Protein AF-A0A958WAG2-F1 (afdb_monomer)

Mean predicted aligned error: 10.76 Å

Secondary structure (DSSP, 8-state):
--SHHHHHHHHHHHHT------HHHHHHHHHHHHHHH--S-HHHHHHHHB----TTS-HHHHHHHHHHHHHHHHHHHHHHHHT-S-EEEEE--TTSHHHHHTT----GGG-EEEEEEETTTEEEEEEEETTEEEEE-EEEEETTEEEEE---

Solvent-accessible surface area (backbone atoms only — not comparable to full-atom values): 8954 Å² total; per-residue (Å²): 139,75,67,65,64,57,56,55,52,52,55,53,54,66,70,61,62,67,71,82,67,54,62,52,60,50,43,51,53,49,50,54,49,49,49,68,69,60,80,59,53,62,69,54,48,43,67,73,40,36,72,89,77,53,99,83,56,53,71,66,59,51,52,49,52,51,53,56,51,37,55,52,49,51,54,50,32,52,41,60,70,74,72,43,86,47,80,45,80,44,71,68,50,84,84,40,67,69,34,59,77,66,69,61,82,81,65,70,92,71,43,51,50,32,33,44,34,24,69,86,46,34,44,27,48,34,36,29,40,95,68,23,43,77,41,58,34,48,32,38,54,50,101,89,45,78,49,78,50,81,60,134

Foldseek 3Di:
DPVVVVVVVVVVVVVPPPPPPPLLLVLVVVLLVCLQVVPDQLVRSCVVAADPDDPPDDPVVSVVVSVLSNVVSVVSSCCCHPPADDWDKAWDDCPDPVCVVVVDDDDVVQATWIWTDGDQAKTKIFHDHPRHTHAIWIWGQDPVGIDTSDDD

pLDDT: mean 76.02, std 15.27, range [38.12, 93.25]

Sequence (152 aa):
MKYILIFFLNIYLVASTFTQTNPEKTTITSFVSDLKVQVLSNEELIKKYFLINDKSTSDEKRNSAVSLLSAQFELLRQKLNNDCHQLEIISYDASLGIVKTYNLTYDADKGSAFFILCDDVIMTPVLIDNNKIVSITTYAKTGEGLKKFVIF

Structure (mmCIF, N/CA/C/O backbone):
data_AF-A0A958WAG2-F1
#
_entry.id   AF-A0A958WAG2-F1
#
loop_
_atom_site.group_PDB
_atom_site.id
_atom_site.type_symbol
_atom_site.label_atom_id
_atom_site.label_alt_id
_atom_site.label_comp_id
_atom_site.label_asym_id
_atom_site.label_entity_id
_atom_site.label_seq_id
_atom_site.pdbx_PDB_ins_code
_atom_site.Cartn_x
_atom_site.Cartn_y
_atom_site.Cartn_z
_atom_site.occupancy
_atom_site.B_iso_or_equiv
_atom_site.auth_seq_id
_atom_site.auth_comp_id
_atom_site.auth_asym_id
_atom_site.auth_atom_id
_atom_site.pdbx_PDB_model_num
ATOM 1 N N . MET A 1 1 ? -41.604 -10.795 -34.821 1.00 50.78 1 MET A N 1
ATOM 2 C CA . MET A 1 1 ? -41.066 -10.223 -33.562 1.00 50.78 1 MET A CA 1
ATOM 3 C C . MET A 1 1 ? -40.550 -11.306 -32.595 1.00 50.78 1 MET A C 1
ATOM 5 O O . MET A 1 1 ? -40.920 -11.303 -31.433 1.00 50.78 1 MET A O 1
ATOM 9 N N . LYS A 1 2 ? -39.694 -12.247 -33.033 1.00 48.66 2 LYS A N 1
ATOM 10 C CA . LYS A 1 2 ? -39.091 -13.265 -32.135 1.00 48.66 2 LYS A CA 1
ATOM 11 C C . LYS A 1 2 ? -37.572 -13.113 -31.949 1.00 48.66 2 LYS A C 1
ATOM 13 O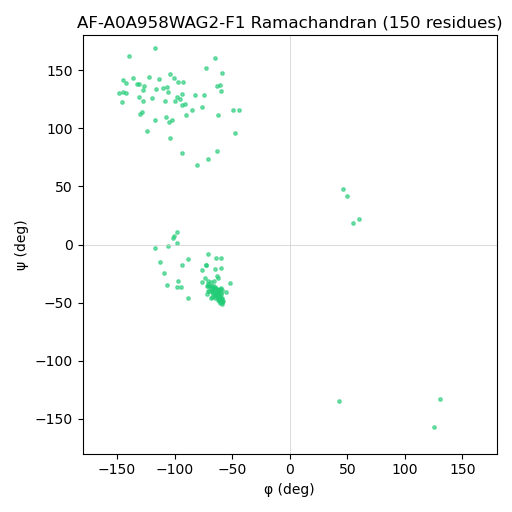 O . LYS A 1 2 ? -37.029 -13.631 -30.986 1.00 48.66 2 LYS A O 1
ATOM 18 N N . TYR A 1 3 ? -36.908 -12.338 -32.808 1.00 54.97 3 TYR A N 1
ATOM 19 C CA . TYR A 1 3 ? -35.448 -12.169 -32.789 1.00 54.97 3 TYR A CA 1
ATOM 20 C C . TYR A 1 3 ? -34.961 -10.963 -31.971 1.00 54.97 3 TYR A C 1
ATOM 22 O O . TYR A 1 3 ? -33.808 -10.928 -31.564 1.00 54.97 3 TYR A O 1
ATOM 30 N N . ILE A 1 4 ? -35.844 -10.004 -31.670 1.00 56.56 4 ILE A N 1
ATOM 31 C CA . ILE A 1 4 ? -35.500 -8.824 -30.858 1.00 56.56 4 ILE A CA 1
ATOM 32 C C . ILE A 1 4 ? -35.282 -9.217 -29.388 1.00 56.56 4 ILE A C 1
ATOM 34 O O . ILE A 1 4 ? -34.377 -8.705 -28.741 1.00 56.56 4 ILE A O 1
ATOM 38 N N . LEU A 1 5 ? -36.043 -10.189 -28.876 1.00 51.72 5 LEU A N 1
ATOM 39 C CA . LEU A 1 5 ? -35.962 -10.617 -27.475 1.00 51.72 5 LEU A CA 1
ATOM 40 C C . LEU A 1 5 ? -34.629 -11.318 -27.148 1.00 51.72 5 LEU A C 1
ATOM 42 O O . LEU A 1 5 ? -34.095 -11.162 -26.055 1.00 51.72 5 LEU A O 1
ATOM 46 N N . ILE A 1 6 ? -34.055 -12.024 -28.128 1.00 55.72 6 ILE A N 1
ATOM 47 C CA . ILE A 1 6 ? -32.757 -12.707 -28.003 1.00 55.72 6 ILE A CA 1
ATOM 48 C C . ILE A 1 6 ? -31.606 -11.689 -27.951 1.00 55.72 6 ILE A C 1
ATOM 50 O O . ILE A 1 6 ? -30.611 -11.918 -27.263 1.00 55.72 6 ILE A O 1
ATOM 54 N N . PHE A 1 7 ? -31.751 -10.540 -28.617 1.00 54.34 7 PHE A N 1
ATOM 55 C CA . PHE A 1 7 ? -30.733 -9.488 -28.618 1.00 54.34 7 PHE A CA 1
ATOM 56 C C . PHE A 1 7 ? -30.624 -8.795 -27.247 1.00 54.34 7 PHE A C 1
ATOM 58 O O . PHE A 1 7 ? -29.521 -8.574 -26.754 1.00 54.34 7 PHE A O 1
ATOM 65 N N . PHE A 1 8 ? -31.754 -8.549 -26.572 1.00 54.25 8 PHE A N 1
ATOM 66 C CA . PHE A 1 8 ? -31.761 -7.989 -25.212 1.00 54.25 8 PHE A CA 1
ATOM 67 C C . PHE A 1 8 ? -31.262 -8.979 -24.150 1.00 54.25 8 PHE A C 1
ATOM 69 O O . PHE A 1 8 ? -30.582 -8.571 -23.210 1.00 54.25 8 PHE A O 1
ATOM 76 N N . LEU A 1 9 ? -31.531 -10.279 -24.321 1.00 51.91 9 LEU A N 1
ATOM 77 C CA . LEU A 1 9 ? -31.062 -11.314 -23.394 1.00 51.91 9 LEU A CA 1
ATOM 78 C C . LEU A 1 9 ? -29.527 -11.442 -23.394 1.00 51.91 9 LEU A C 1
ATOM 80 O O . LEU A 1 9 ? -28.922 -11.647 -22.345 1.00 51.91 9 LEU A O 1
ATOM 84 N N . ASN A 1 10 ? -28.890 -11.263 -24.557 1.00 49.97 10 ASN A N 1
ATOM 85 C CA . ASN A 1 10 ? -27.431 -11.301 -24.675 1.00 49.97 10 ASN A CA 1
ATOM 86 C C . ASN A 1 10 ? -26.758 -10.061 -24.065 1.00 49.97 10 ASN A C 1
ATOM 88 O O . ASN A 1 10 ? -25.718 -10.192 -23.430 1.00 49.97 10 ASN A O 1
ATOM 92 N N . ILE A 1 11 ? -27.368 -8.874 -24.169 1.00 56.53 11 ILE A N 1
ATOM 93 C CA . ILE A 1 11 ? -26.837 -7.654 -23.533 1.00 56.53 11 ILE A CA 1
ATOM 94 C C . ILE A 1 11 ? -26.925 -7.750 -21.999 1.00 56.53 11 ILE A C 1
ATOM 96 O O . ILE A 1 11 ? -26.004 -7.325 -21.304 1.00 56.53 11 ILE A O 1
ATOM 100 N N . TYR A 1 12 ? -27.981 -8.374 -21.461 1.00 51.91 12 TYR A N 1
ATOM 101 C CA . TYR A 1 12 ? -28.118 -8.593 -20.016 1.00 51.91 12 TYR A CA 1
ATOM 102 C C . TYR A 1 12 ? -27.112 -9.622 -19.476 1.00 51.91 12 TYR A C 1
ATOM 104 O O . TYR A 1 12 ? -26.587 -9.440 -18.379 1.00 51.91 12 TYR A O 1
ATOM 112 N N . LEU A 1 13 ? -26.783 -10.664 -20.254 1.00 49.44 13 LEU A N 1
ATOM 113 C CA . LEU A 1 13 ? -25.763 -11.642 -19.859 1.00 49.44 13 LEU A CA 1
ATOM 114 C C . LEU A 1 13 ? -24.358 -11.023 -19.806 1.00 49.44 13 LEU A C 1
ATOM 116 O O . LEU A 1 13 ? -23.610 -11.310 -18.873 1.00 49.44 13 LEU A O 1
ATOM 120 N N . VAL A 1 14 ? -24.029 -10.119 -20.7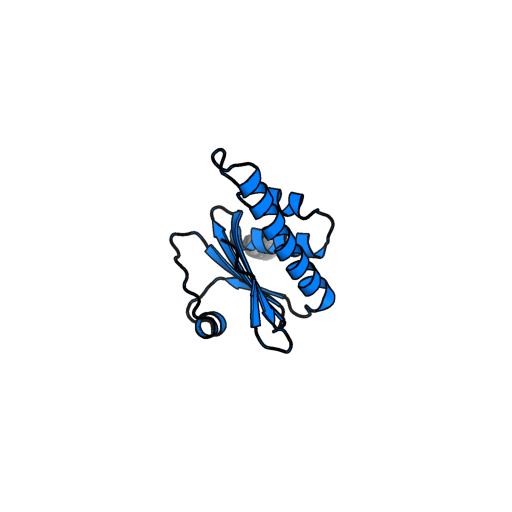35 1.00 49.94 14 VAL A N 1
ATOM 121 C CA . VAL A 1 14 ? -22.738 -9.405 -20.741 1.00 49.94 14 VAL A CA 1
ATOM 122 C C . VAL A 1 14 ? -22.665 -8.334 -19.641 1.00 49.94 14 VAL A C 1
ATOM 124 O O . VAL A 1 14 ? -21.596 -8.099 -19.091 1.00 49.94 14 VAL A O 1
ATOM 127 N N . ALA A 1 15 ? -23.792 -7.741 -19.228 1.00 46.12 15 ALA A N 1
ATOM 128 C CA . ALA A 1 15 ? -23.838 -6.864 -18.049 1.00 46.12 15 ALA A CA 1
ATOM 129 C C . ALA A 1 15 ? -23.724 -7.634 -16.715 1.00 46.12 15 ALA A C 1
ATOM 131 O O . ALA A 1 15 ? -23.421 -7.042 -15.680 1.00 46.12 15 ALA A O 1
ATOM 132 N N . SER A 1 16 ? -23.966 -8.950 -16.735 1.00 41.81 16 SER A N 1
ATOM 133 C CA . SER A 1 16 ? -23.957 -9.824 -15.555 1.00 41.81 16 SER A CA 1
ATOM 134 C C . SER A 1 16 ? -22.658 -10.600 -15.342 1.00 41.81 16 SER A C 1
ATOM 136 O O . SER A 1 16 ? -22.546 -11.309 -14.340 1.00 41.81 16 SER A O 1
ATOM 138 N N . THR A 1 17 ? -21.636 -10.422 -16.191 1.00 44.94 17 THR A N 1
ATOM 139 C CA . THR A 1 17 ? -20.259 -10.687 -15.757 1.00 44.94 17 THR A CA 1
ATOM 140 C C . THR A 1 17 ? -19.877 -9.594 -14.770 1.00 44.94 17 THR A C 1
ATOM 142 O O . THR A 1 17 ? -19.131 -8.670 -15.083 1.00 44.94 17 THR A O 1
ATOM 145 N N . PHE A 1 18 ? -20.449 -9.696 -13.570 1.00 46.12 18 PHE A N 1
ATOM 146 C CA . PHE A 1 18 ? -19.895 -9.177 -12.339 1.00 46.12 18 PHE A CA 1
ATOM 147 C C . PHE A 1 18 ? -18.447 -9.655 -12.358 1.00 46.12 18 PHE A C 1
ATOM 149 O O . PHE A 1 18 ? -18.159 -10.821 -12.085 1.00 46.12 18 PHE A O 1
ATOM 156 N N . THR A 1 19 ? -17.540 -8.794 -12.820 1.00 49.69 19 THR A N 1
ATOM 157 C CA . THR A 1 19 ? -16.111 -8.957 -12.600 1.00 49.69 19 THR A CA 1
ATOM 158 C C . THR A 1 19 ? -16.005 -9.347 -11.140 1.00 49.69 19 THR A C 1
ATOM 160 O O . THR A 1 19 ? -16.438 -8.575 -10.285 1.00 49.69 19 THR A O 1
ATOM 163 N N . GLN A 1 20 ? -15.535 -10.562 -10.848 1.00 45.66 20 GLN A N 1
ATOM 164 C CA . GLN A 1 20 ? -15.121 -10.924 -9.501 1.00 45.66 20 GLN A CA 1
ATOM 165 C C . GLN A 1 20 ? -13.949 -10.000 -9.179 1.00 45.66 20 GLN A C 1
ATOM 167 O O . GLN A 1 20 ? -12.784 -10.323 -9.389 1.00 45.66 20 GLN A O 1
ATOM 172 N N . THR A 1 21 ? -14.267 -8.772 -8.785 1.00 59.59 21 THR A N 1
ATOM 173 C CA . THR A 1 21 ? -13.307 -7.809 -8.296 1.00 59.59 21 THR A CA 1
ATOM 174 C C . THR A 1 21 ? -12.737 -8.437 -7.048 1.00 59.59 21 THR A C 1
ATOM 176 O O . THR A 1 21 ? -13.463 -8.626 -6.072 1.00 59.59 21 THR A O 1
ATOM 179 N N . ASN A 1 22 ? -11.461 -8.813 -7.119 1.00 78.31 22 ASN A N 1
ATOM 180 C CA . ASN A 1 22 ? -10.707 -9.263 -5.964 1.00 78.31 22 ASN A CA 1
ATOM 181 C C . ASN A 1 22 ? -10.919 -8.212 -4.848 1.00 78.31 22 ASN A C 1
ATOM 183 O O . ASN A 1 22 ? -10.556 -7.046 -5.051 1.00 78.31 22 ASN A O 1
ATOM 187 N N . PRO A 1 23 ? -11.554 -8.580 -3.719 1.00 84.75 23 PRO A N 1
ATOM 188 C CA . PRO A 1 23 ? -11.963 -7.619 -2.699 1.00 84.75 23 PRO A CA 1
ATOM 189 C C . PRO A 1 23 ? -10.759 -6.899 -2.076 1.00 84.75 23 PRO A C 1
ATOM 191 O O . PRO A 1 23 ? -10.849 -5.718 -1.749 1.00 84.75 23 PRO A O 1
ATOM 194 N N . GLU A 1 24 ? -9.595 -7.541 -2.036 1.00 88.38 24 GLU A N 1
ATOM 195 C CA . GLU A 1 24 ? -8.349 -6.960 -1.541 1.00 88.38 24 GLU A CA 1
ATOM 196 C C . GLU A 1 24 ? -7.814 -5.901 -2.511 1.00 88.38 24 GLU A C 1
ATOM 198 O O . GLU A 1 24 ? -7.409 -4.814 -2.094 1.00 88.38 24 GLU A O 1
ATOM 203 N N . LYS A 1 25 ? -7.914 -6.149 -3.826 1.00 87.75 25 LYS A N 1
ATOM 204 C CA . LYS A 1 25 ? -7.581 -5.137 -4.841 1.00 87.75 25 LYS A CA 1
ATOM 205 C C . LYS A 1 25 ? -8.503 -3.918 -4.732 1.00 87.75 25 LYS A C 1
ATOM 207 O O . LYS A 1 25 ? -8.038 -2.781 -4.862 1.00 87.75 25 LYS A O 1
ATOM 212 N N . THR A 1 26 ? -9.791 -4.130 -4.453 1.00 91.19 26 THR A N 1
ATOM 213 C CA . THR A 1 26 ? -10.750 -3.044 -4.190 1.00 91.19 26 THR A CA 1
ATOM 214 C C . THR A 1 26 ? -10.365 -2.241 -2.947 1.00 91.19 26 THR A C 1
ATOM 216 O O . THR A 1 26 ? -10.410 -1.008 -2.982 1.00 91.19 26 THR A O 1
ATOM 219 N N . THR A 1 27 ? -9.923 -2.906 -1.876 1.00 92.38 27 THR A N 1
ATOM 220 C CA . THR A 1 27 ? -9.425 -2.246 -0.661 1.00 92.38 27 THR A CA 1
ATOM 221 C C . THR A 1 27 ? -8.244 -1.323 -0.960 1.00 92.38 27 THR A C 1
ATOM 223 O O . THR A 1 27 ? -8.290 -0.158 -0.569 1.00 92.38 27 THR A O 1
ATOM 226 N N . ILE A 1 28 ? -7.226 -1.784 -1.700 1.00 92.12 28 ILE A N 1
ATOM 227 C CA . ILE A 1 28 ? -6.049 -0.953 -2.041 1.00 92.12 28 ILE A CA 1
ATOM 228 C C . ILE A 1 28 ? -6.443 0.216 -2.924 1.00 92.12 28 ILE A C 1
ATOM 230 O O . ILE A 1 28 ? -6.025 1.344 -2.682 1.00 92.12 28 ILE A O 1
ATOM 234 N N . THR A 1 29 ? -7.273 -0.039 -3.932 1.00 92.06 29 THR A N 1
ATOM 2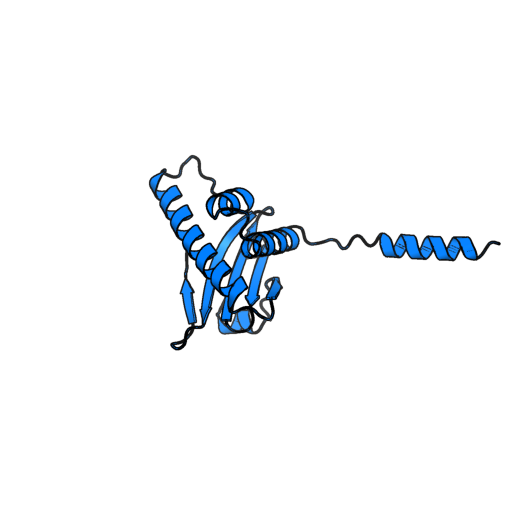35 C CA . THR A 1 29 ? -7.729 1.012 -4.846 1.00 92.06 29 THR A CA 1
ATOM 236 C C . THR A 1 29 ? -8.470 2.107 -4.076 1.00 92.06 29 THR A C 1
ATOM 238 O O . THR A 1 29 ? -8.218 3.294 -4.281 1.00 92.06 29 THR A O 1
ATOM 241 N N . SER A 1 30 ? -9.321 1.714 -3.124 1.00 92.81 30 SER A N 1
ATOM 242 C CA . SER A 1 30 ? -10.043 2.649 -2.255 1.00 92.81 30 SER A CA 1
ATOM 243 C C . SER A 1 30 ? -9.098 3.400 -1.315 1.00 92.81 30 SER A C 1
ATOM 245 O O . SER A 1 30 ? -9.222 4.609 -1.166 1.00 92.81 30 SER A O 1
ATOM 247 N N . PHE A 1 31 ? -8.122 2.709 -0.719 1.00 93.25 31 PHE A N 1
ATOM 248 C CA . PHE A 1 31 ? -7.101 3.321 0.132 1.00 93.25 31 PHE A CA 1
ATOM 249 C C . PHE A 1 31 ? -6.296 4.392 -0.615 1.00 93.25 31 PHE A C 1
ATOM 251 O O . PHE A 1 31 ? -6.147 5.508 -0.122 1.00 93.25 31 PHE A O 1
ATOM 258 N N . VAL A 1 32 ? -5.824 4.087 -1.828 1.00 92.12 32 VAL A N 1
ATOM 259 C CA . VAL A 1 32 ? -5.070 5.041 -2.655 1.00 92.12 32 VAL A CA 1
ATOM 260 C C . VAL A 1 32 ? -5.941 6.226 -3.072 1.00 92.12 32 VAL A C 1
ATOM 262 O O . VAL A 1 32 ? -5.481 7.367 -3.034 1.00 92.12 32 VAL A O 1
ATOM 265 N N . SER A 1 33 ? -7.207 5.986 -3.416 1.00 91.44 33 SER A N 1
ATOM 266 C CA . SER A 1 33 ? -8.165 7.059 -3.700 1.00 91.44 33 SER A CA 1
ATOM 267 C C . SER A 1 33 ? -8.340 7.991 -2.497 1.00 91.44 33 SER A C 1
ATOM 269 O O . SER A 1 33 ? -8.197 9.207 -2.629 1.00 91.44 33 SER A O 1
ATOM 271 N N . ASP A 1 34 ? -8.577 7.437 -1.308 1.00 92.12 34 ASP A N 1
ATOM 272 C CA . ASP A 1 34 ? -8.764 8.225 -0.088 1.00 92.12 34 ASP A CA 1
ATOM 273 C C . ASP A 1 34 ? -7.489 8.977 0.332 1.00 92.12 34 ASP A C 1
ATOM 275 O O . ASP A 1 34 ? -7.568 10.085 0.870 1.00 92.12 34 ASP A O 1
ATOM 279 N N . LEU A 1 35 ? -6.300 8.425 0.053 1.00 90.06 35 LEU A N 1
ATOM 280 C CA . LEU A 1 35 ? -5.035 9.145 0.215 1.00 90.06 35 LEU A CA 1
ATOM 281 C C . LEU A 1 35 ? -4.985 10.388 -0.685 1.00 90.06 35 LEU A C 1
ATOM 283 O O . LEU A 1 35 ? -4.636 11.464 -0.199 1.00 90.06 35 LEU A O 1
ATOM 287 N N . LYS A 1 36 ? -5.348 10.266 -1.969 1.00 85.75 36 LYS A N 1
ATOM 288 C CA . LYS A 1 36 ? -5.276 11.371 -2.943 1.00 85.75 36 LYS A CA 1
ATOM 289 C C . LYS A 1 36 ? -6.270 12.491 -2.658 1.00 85.75 36 LYS A C 1
ATOM 291 O O . LYS A 1 36 ? -5.923 13.659 -2.789 1.00 85.75 36 LYS A O 1
ATOM 296 N N . VAL A 1 37 ? -7.491 12.141 -2.260 1.00 82.44 37 VAL A N 1
ATOM 297 C CA . VAL A 1 37 ? -8.578 13.110 -2.050 1.00 82.44 37 VAL A CA 1
ATOM 298 C C . VAL A 1 37 ? -8.366 13.959 -0.782 1.00 82.44 37 VAL A C 1
ATOM 300 O O . VAL A 1 37 ? -8.956 15.026 -0.661 1.00 82.44 37 VAL A O 1
ATOM 303 N N . GLN A 1 38 ? -7.497 13.527 0.144 1.00 73.88 38 GLN A N 1
ATOM 304 C CA . GLN A 1 38 ? -7.118 14.247 1.377 1.00 73.88 38 GLN A CA 1
ATOM 305 C C . GLN A 1 38 ? -8.291 14.658 2.294 1.00 73.88 38 GLN A C 1
ATOM 307 O O . GLN A 1 38 ? -8.127 15.503 3.168 1.00 73.88 38 GLN A O 1
ATOM 312 N N . VAL A 1 39 ? -9.469 14.045 2.140 1.00 80.00 39 VAL A N 1
ATOM 313 C CA . VAL A 1 39 ? -10.642 14.330 2.989 1.00 80.00 39 VAL A CA 1
ATOM 314 C C . VAL A 1 39 ? -10.519 13.681 4.367 1.00 80.00 39 VAL A C 1
ATOM 316 O O . VAL A 1 39 ? -11.003 14.234 5.348 1.00 80.00 39 VAL A O 1
ATOM 319 N N . LEU A 1 40 ? -9.865 12.520 4.451 1.00 83.75 40 LEU A N 1
ATOM 320 C CA . LEU A 1 40 ? -9.652 11.806 5.708 1.00 83.75 40 LEU A CA 1
ATOM 321 C C . LEU A 1 40 ? -8.307 12.190 6.328 1.00 83.75 40 LEU A C 1
ATOM 323 O O . LEU A 1 40 ? -7.291 12.275 5.634 1.00 83.75 40 LEU A O 1
ATOM 327 N N . SER A 1 41 ? -8.265 12.352 7.645 1.00 88.12 41 SER A N 1
ATOM 328 C CA . SER A 1 41 ? -7.009 12.429 8.398 1.00 88.12 41 SER A CA 1
ATOM 329 C C . SER A 1 41 ? -6.233 11.103 8.323 1.00 88.12 41 SER A C 1
ATOM 331 O O . SER A 1 41 ? -6.794 10.044 8.023 1.00 88.12 41 SER A O 1
ATOM 333 N N . ASN A 1 42 ? -4.924 11.132 8.607 1.00 87.31 42 ASN A N 1
ATOM 334 C CA . ASN A 1 42 ? -4.112 9.908 8.646 1.00 87.31 42 ASN A CA 1
ATOM 335 C C . ASN A 1 42 ? -4.649 8.910 9.684 1.00 87.31 42 ASN A C 1
ATOM 337 O O . ASN A 1 42 ? -4.722 7.718 9.401 1.00 87.31 42 ASN A O 1
ATOM 341 N N . GLU A 1 43 ? -5.104 9.384 10.847 1.00 86.00 43 GLU A N 1
ATOM 342 C CA . GLU A 1 43 ? -5.710 8.519 11.865 1.00 86.00 43 GLU A CA 1
ATOM 343 C C . GLU A 1 43 ? -6.986 7.823 11.375 1.00 86.00 43 GLU A C 1
ATOM 345 O O . GLU A 1 43 ? -7.208 6.649 11.678 1.00 86.00 43 GLU A O 1
ATOM 350 N N . GLU A 1 44 ? -7.834 8.523 10.619 1.00 89.44 44 GLU A N 1
ATOM 351 C CA . GLU A 1 44 ? -9.053 7.943 10.049 1.00 89.44 44 GLU A CA 1
ATOM 352 C C . GLU A 1 44 ? -8.735 6.901 8.979 1.00 89.44 44 GLU A C 1
ATOM 354 O O . GLU A 1 44 ? -9.346 5.832 8.971 1.00 89.44 44 GLU A O 1
ATOM 359 N N . LEU A 1 45 ? -7.741 7.161 8.123 1.00 90.19 45 LEU A N 1
ATOM 360 C CA . LEU A 1 45 ? -7.253 6.171 7.160 1.00 90.19 45 LEU A CA 1
ATOM 361 C C . LEU A 1 45 ? -6.716 4.922 7.856 1.00 90.19 45 LEU A C 1
ATOM 363 O O . LEU A 1 45 ? -7.054 3.805 7.467 1.00 90.19 45 LEU A O 1
ATOM 367 N N . ILE A 1 46 ? -5.915 5.108 8.905 1.00 88.94 46 ILE A N 1
ATOM 368 C CA . ILE A 1 46 ? -5.370 4.011 9.701 1.00 88.94 46 ILE A CA 1
ATOM 369 C C . ILE A 1 46 ? -6.516 3.176 10.286 1.00 88.94 46 ILE A C 1
ATOM 371 O O . ILE A 1 46 ? -6.560 1.969 10.070 1.00 88.94 46 ILE A O 1
ATOM 375 N N . LYS A 1 47 ? -7.501 3.798 10.945 1.00 86.50 47 LYS A N 1
ATOM 376 C CA . LYS A 1 47 ? -8.668 3.087 11.507 1.00 86.50 47 LYS A CA 1
ATOM 377 C C . LYS A 1 47 ? -9.489 2.365 10.430 1.00 86.50 47 LYS A C 1
ATOM 379 O O . LYS A 1 47 ? -9.992 1.262 10.658 1.00 86.50 47 LYS A O 1
ATOM 384 N N . LYS A 1 48 ? -9.635 2.975 9.251 1.00 89.81 48 LYS A N 1
ATOM 385 C CA . LYS A 1 48 ? -10.430 2.429 8.146 1.00 89.81 48 LYS A CA 1
ATOM 386 C C . LYS A 1 48 ? -9.762 1.220 7.495 1.00 89.81 48 LYS A C 1
ATOM 388 O O . LYS A 1 48 ? -10.445 0.225 7.242 1.00 89.81 48 LYS A O 1
ATOM 393 N N . TYR A 1 49 ? -8.452 1.267 7.267 1.00 90.75 49 TYR A N 1
ATOM 394 C CA . TYR A 1 49 ? -7.753 0.291 6.426 1.00 90.75 49 TYR A CA 1
ATOM 395 C C . TYR A 1 49 ? -6.834 -0.669 7.178 1.00 90.75 49 TYR A C 1
ATOM 397 O O . TYR A 1 49 ? -6.623 -1.776 6.690 1.00 90.75 49 TYR A O 1
ATOM 405 N N . PHE A 1 50 ? -6.332 -0.301 8.354 1.00 87.62 50 PHE A N 1
ATOM 406 C CA . PHE A 1 50 ? -5.350 -1.096 9.088 1.00 87.62 50 PHE A CA 1
ATOM 407 C C . PHE A 1 50 ? -5.989 -1.821 10.260 1.00 87.62 50 PHE A C 1
ATOM 409 O O . PHE A 1 50 ? -6.920 -1.335 10.907 1.00 87.62 50 PHE A O 1
ATOM 416 N N . LEU A 1 51 ? -5.458 -3.005 10.539 1.00 72.06 51 LEU A N 1
ATOM 417 C CA . LEU A 1 51 ? -5.799 -3.762 11.728 1.00 72.06 51 LEU A CA 1
ATOM 418 C C . LEU A 1 51 ? -4.782 -3.421 12.826 1.00 72.06 51 LEU A C 1
ATOM 420 O O . LEU A 1 51 ? -3.854 -4.179 13.076 1.00 72.06 51 LEU A O 1
ATOM 424 N N . ILE A 1 52 ? -4.938 -2.273 13.493 1.00 65.75 52 ILE A N 1
ATOM 425 C CA . ILE A 1 52 ? -4.176 -1.997 14.724 1.00 65.75 52 ILE A CA 1
ATOM 426 C C . ILE A 1 52 ? -4.871 -2.725 15.877 1.00 65.75 52 ILE A C 1
ATOM 428 O O . ILE A 1 52 ? -5.519 -2.116 16.726 1.00 65.75 52 ILE A O 1
ATOM 432 N N . ASN A 1 53 ? -4.808 -4.054 15.861 1.00 56.25 53 ASN A N 1
ATOM 433 C CA . ASN A 1 53 ? -5.283 -4.881 16.958 1.00 56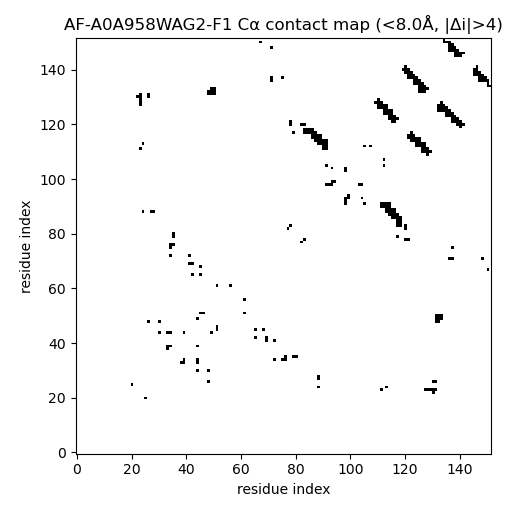.25 53 ASN A CA 1
ATOM 434 C C . ASN A 1 53 ? -4.079 -5.416 17.720 1.00 56.25 53 ASN A C 1
ATOM 436 O O . ASN A 1 53 ? -3.481 -6.403 17.313 1.00 56.25 53 ASN A O 1
ATOM 440 N N . ASP A 1 54 ? -3.834 -4.858 18.898 1.00 49.91 54 ASP A N 1
ATOM 441 C CA . ASP A 1 54 ? -3.837 -5.744 20.048 1.00 49.91 54 ASP A CA 1
ATOM 442 C C . ASP A 1 54 ? -4.318 -5.006 21.299 1.00 49.91 54 ASP A C 1
ATOM 444 O O . ASP A 1 54 ? -3.818 -3.940 21.654 1.00 49.91 54 ASP A O 1
ATOM 448 N N . LYS A 1 55 ? -5.279 -5.599 22.014 1.00 51.84 55 LYS A N 1
ATOM 449 C CA . LYS A 1 55 ? -5.627 -5.164 23.380 1.00 51.84 55 LYS A CA 1
ATOM 450 C C . LYS A 1 55 ? -4.450 -5.384 24.346 1.00 51.84 55 LYS A C 1
ATOM 452 O O . LYS A 1 55 ? -4.496 -4.902 25.472 1.00 51.84 55 LYS A O 1
ATOM 457 N N . SER A 1 56 ? -3.422 -6.116 23.905 1.00 54.06 56 SER A N 1
ATOM 458 C CA . SER A 1 56 ? -2.165 -6.362 24.611 1.00 54.06 56 SER A CA 1
ATOM 459 C C . SER A 1 56 ? -1.072 -5.308 24.342 1.00 54.06 56 SER A C 1
ATOM 461 O O . SER A 1 56 ? -0.061 -5.289 25.048 1.00 54.06 56 SER A O 1
ATOM 463 N N . THR A 1 57 ? -1.228 -4.432 23.336 1.00 63.06 57 THR A N 1
ATOM 464 C CA . THR A 1 57 ? -0.191 -3.447 22.997 1.00 63.06 57 THR A CA 1
ATOM 465 C C . THR A 1 57 ? -0.291 -2.232 23.915 1.00 63.06 57 THR A C 1
ATOM 467 O O . THR A 1 57 ? -1.360 -1.641 24.049 1.00 63.06 57 THR A O 1
ATOM 470 N N . SER A 1 58 ? 0.822 -1.823 24.534 1.00 71.00 58 SER A N 1
ATOM 471 C CA . SER A 1 58 ? 0.856 -0.582 25.315 1.00 71.00 58 SER A CA 1
ATOM 472 C C . SER A 1 58 ? 0.483 0.624 24.445 1.00 71.00 58 SER A C 1
ATOM 474 O O . SER A 1 58 ? 0.811 0.663 23.253 1.00 71.00 58 SER A O 1
ATOM 476 N N . ASP A 1 59 ? -0.155 1.636 25.045 1.00 74.75 59 ASP A N 1
ATOM 477 C CA . ASP A 1 59 ? -0.509 2.888 24.355 1.00 74.75 59 ASP A CA 1
ATOM 478 C C . ASP A 1 59 ? 0.702 3.521 23.652 1.00 74.75 59 ASP A C 1
ATOM 480 O O . ASP A 1 59 ? 0.580 4.076 22.563 1.00 74.75 59 ASP A O 1
ATOM 484 N N . GLU A 1 60 ? 1.894 3.367 24.228 1.00 74.00 60 GLU A N 1
ATOM 485 C CA . GLU A 1 60 ? 3.156 3.859 23.680 1.00 74.00 60 GLU A CA 1
ATOM 486 C C . GLU A 1 60 ? 3.535 3.182 22.350 1.00 74.00 60 GLU A C 1
ATOM 488 O O . GLU A 1 60 ? 3.851 3.860 21.370 1.00 74.00 60 GLU A O 1
ATOM 493 N N . LYS A 1 61 ? 3.423 1.849 22.266 1.00 70.50 61 LYS A N 1
ATOM 494 C CA . LYS A 1 61 ? 3.674 1.096 21.026 1.00 70.50 61 LYS A CA 1
ATOM 495 C C . LYS A 1 61 ? 2.634 1.413 19.956 1.00 70.50 61 LYS A C 1
ATOM 497 O O . LYS A 1 61 ? 2.988 1.559 18.788 1.00 70.50 61 LYS A O 1
ATOM 502 N N . ARG A 1 62 ? 1.367 1.571 20.352 1.00 73.56 62 ARG A N 1
ATOM 503 C CA . ARG A 1 62 ? 0.300 1.985 19.436 1.00 73.56 62 ARG A CA 1
ATOM 504 C C . ARG A 1 62 ? 0.573 3.376 18.865 1.00 73.56 62 ARG A C 1
ATOM 506 O O . ARG A 1 62 ? 0.493 3.559 17.655 1.00 73.56 62 ARG A O 1
ATOM 513 N N . ASN A 1 63 ? 0.927 4.339 19.714 1.00 77.94 63 ASN A N 1
ATOM 514 C CA . ASN A 1 63 ? 1.216 5.709 19.291 1.00 77.94 63 ASN A CA 1
ATOM 515 C C . ASN A 1 63 ? 2.454 5.773 18.388 1.00 77.94 63 ASN A C 1
ATOM 517 O O . ASN A 1 63 ? 2.454 6.508 17.401 1.00 77.94 63 ASN A O 1
ATOM 521 N N . SER A 1 64 ? 3.478 4.962 18.674 1.00 77.88 64 SER A N 1
ATOM 522 C CA . SER A 1 64 ? 4.637 4.812 17.793 1.00 77.88 64 SER A CA 1
ATOM 523 C C . SER A 1 64 ? 4.224 4.280 16.416 1.00 77.88 64 SER A C 1
ATOM 525 O O . SER A 1 64 ? 4.520 4.926 15.415 1.00 77.88 64 SER A O 1
ATOM 527 N N . ALA A 1 65 ? 3.452 3.190 16.349 1.00 77.19 65 ALA A N 1
ATOM 528 C CA . ALA A 1 65 ? 2.969 2.631 15.084 1.00 77.19 65 ALA A CA 1
ATOM 529 C C . ALA A 1 65 ? 2.103 3.623 14.285 1.00 77.19 65 ALA A C 1
ATOM 531 O O . ALA A 1 65 ? 2.275 3.763 13.076 1.00 77.19 65 ALA A O 1
ATOM 532 N N . VAL A 1 66 ? 1.211 4.362 14.954 1.00 82.31 66 VAL A N 1
ATOM 533 C CA . VAL A 1 66 ? 0.377 5.394 14.315 1.00 82.31 66 VAL A CA 1
ATOM 534 C C . VAL A 1 66 ? 1.225 6.535 13.752 1.00 82.31 66 VAL A C 1
ATOM 536 O O . VAL A 1 66 ? 0.995 6.954 12.619 1.00 82.31 66 VAL A O 1
ATOM 539 N N . SER A 1 67 ? 2.213 7.023 14.507 1.00 84.19 67 SER A N 1
ATOM 540 C CA . SER A 1 67 ? 3.135 8.076 14.057 1.00 84.19 67 SER A CA 1
ATOM 541 C C . SER A 1 67 ? 3.916 7.641 12.813 1.00 84.19 67 SER A C 1
ATOM 543 O O . SER A 1 67 ? 3.968 8.338 11.799 1.00 84.19 67 SER A O 1
ATOM 545 N N . LEU A 1 68 ? 4.432 6.418 12.857 1.00 82.12 68 LEU A N 1
ATOM 546 C CA . LEU A 1 68 ? 5.175 5.778 11.783 1.00 82.12 68 LEU A CA 1
ATOM 547 C C . LEU A 1 68 ? 4.338 5.573 10.506 1.00 82.12 68 LEU A C 1
ATOM 549 O O . LEU A 1 68 ? 4.785 5.920 9.411 1.00 82.12 68 LEU A O 1
ATOM 553 N N . LEU A 1 69 ? 3.105 5.074 10.635 1.00 86.19 69 LEU A N 1
ATOM 554 C CA . LEU A 1 69 ? 2.160 4.953 9.518 1.00 86.19 69 LEU A CA 1
ATOM 555 C C . LEU A 1 69 ? 1.759 6.320 8.957 1.00 86.19 69 LEU A C 1
ATOM 557 O O . LEU A 1 69 ? 1.657 6.484 7.742 1.00 86.19 69 LEU A O 1
ATOM 561 N N . SER A 1 70 ? 1.576 7.315 9.823 1.00 87.69 70 SER A N 1
ATOM 562 C CA . SER A 1 70 ? 1.223 8.673 9.404 1.00 87.69 70 SER A CA 1
ATOM 563 C C . SER A 1 70 ? 2.319 9.292 8.536 1.00 87.69 70 SER A C 1
ATOM 565 O O . SER A 1 70 ? 2.011 9.827 7.473 1.00 87.69 70 SER A O 1
ATOM 567 N N . ALA A 1 71 ? 3.593 9.130 8.910 1.00 83.81 71 ALA A N 1
ATOM 568 C CA . ALA A 1 71 ? 4.722 9.596 8.103 1.00 83.81 71 ALA A CA 1
ATOM 569 C C . ALA A 1 71 ? 4.776 8.916 6.718 1.00 83.81 71 ALA A C 1
ATOM 571 O O . ALA A 1 71 ? 5.049 9.564 5.707 1.00 83.81 71 ALA A O 1
ATOM 572 N N . GLN A 1 72 ? 4.465 7.615 6.646 1.00 82.38 72 GLN A N 1
ATOM 573 C CA . GLN A 1 72 ? 4.371 6.889 5.373 1.00 82.38 72 GLN A CA 1
ATOM 574 C C . GLN A 1 72 ? 3.231 7.419 4.501 1.00 82.38 72 GLN A C 1
ATOM 576 O O . GLN A 1 72 ? 3.401 7.572 3.293 1.00 82.38 72 GLN A O 1
ATOM 581 N N . PHE A 1 73 ? 2.072 7.709 5.097 1.00 89.19 73 PHE A N 1
ATOM 582 C CA . PHE A 1 73 ? 0.927 8.239 4.360 1.00 89.19 73 PHE A CA 1
ATOM 583 C C . PHE A 1 73 ? 1.191 9.649 3.859 1.00 89.19 73 PHE A C 1
ATOM 585 O O . PHE A 1 73 ? 0.801 9.959 2.741 1.00 89.19 73 PHE A O 1
ATOM 592 N N . GLU A 1 74 ? 1.876 10.486 4.635 1.00 87.94 74 GLU A N 1
ATOM 593 C CA . GLU A 1 74 ? 2.295 11.817 4.192 1.00 87.94 74 GLU A CA 1
ATOM 594 C C . GLU A 1 74 ? 3.235 11.739 2.992 1.00 87.94 74 GLU A C 1
ATOM 596 O O . GLU A 1 74 ? 2.970 12.382 1.975 1.00 87.94 74 GLU A O 1
ATOM 601 N N . LEU A 1 75 ? 4.271 10.896 3.061 1.00 83.81 75 LEU A N 1
ATOM 602 C CA . LEU A 1 75 ? 5.179 10.677 1.935 1.00 83.81 75 LEU A CA 1
ATOM 603 C C . LEU A 1 75 ? 4.416 10.172 0.704 1.00 83.81 75 LEU A C 1
ATOM 605 O O . LEU A 1 75 ? 4.559 10.717 -0.391 1.00 83.81 75 LEU A O 1
ATOM 609 N N . LEU A 1 76 ? 3.581 9.148 0.885 1.00 87.25 76 LEU A N 1
ATOM 610 C CA . LEU A 1 76 ? 2.811 8.545 -0.195 1.00 87.25 76 LEU A CA 1
ATOM 611 C C . LEU A 1 76 ? 1.832 9.558 -0.808 1.00 87.25 76 LEU A C 1
ATOM 613 O O . LEU A 1 76 ? 1.767 9.672 -2.026 1.00 87.25 76 LEU A O 1
ATOM 617 N N . ARG A 1 77 ? 1.139 10.362 0.007 1.00 88.44 77 ARG A N 1
ATOM 618 C CA . ARG A 1 77 ? 0.268 11.461 -0.447 1.00 88.44 77 ARG A CA 1
ATOM 619 C C . ARG A 1 77 ? 1.026 12.501 -1.247 1.00 88.44 77 ARG A C 1
ATOM 621 O O . ARG A 1 77 ? 0.567 12.890 -2.317 1.00 88.44 77 ARG A O 1
ATOM 628 N N . GLN A 1 78 ? 2.165 12.960 -0.734 1.00 86.12 78 GLN A N 1
ATOM 629 C CA . GLN A 1 78 ? 2.975 13.969 -1.405 1.00 86.12 78 GLN A CA 1
ATOM 630 C C . GLN A 1 78 ? 3.398 13.474 -2.790 1.00 86.12 78 GLN A C 1
ATOM 632 O O . GLN A 1 78 ? 3.251 14.199 -3.771 1.00 86.12 78 GLN A O 1
ATOM 637 N N . LYS A 1 79 ? 3.865 12.225 -2.877 1.00 85.19 79 LYS A N 1
ATOM 638 C CA . LYS A 1 79 ? 4.296 11.615 -4.137 1.00 85.19 79 LYS A CA 1
ATOM 639 C C . LYS A 1 79 ? 3.132 11.368 -5.094 1.00 85.19 79 LYS A C 1
ATOM 641 O O . LYS A 1 79 ? 3.214 11.771 -6.247 1.00 85.19 79 LYS A O 1
ATOM 646 N N . LEU A 1 80 ? 2.022 10.807 -4.613 1.00 87.06 80 LEU A N 1
ATOM 647 C CA . LEU A 1 80 ? 0.826 10.537 -5.422 1.00 87.06 80 LEU A CA 1
ATOM 648 C C . LEU A 1 80 ? 0.153 11.795 -5.990 1.00 87.06 80 LEU A C 1
ATOM 650 O O . LEU A 1 80 ? -0.540 11.697 -7.002 1.00 87.06 80 LEU A O 1
ATOM 654 N N . ASN A 1 81 ? 0.305 12.947 -5.334 1.00 86.56 81 ASN A N 1
ATOM 655 C CA . ASN A 1 81 ? -0.351 14.186 -5.754 1.00 86.56 81 ASN A CA 1
ATOM 656 C C . ASN A 1 81 ? 0.549 15.101 -6.589 1.00 86.56 81 ASN A C 1
ATOM 658 O O . ASN A 1 81 ? 0.030 15.807 -7.448 1.00 86.56 81 ASN A O 1
ATOM 662 N N . ASN A 1 82 ? 1.863 15.094 -6.351 1.00 84.31 82 ASN A N 1
ATOM 663 C CA . ASN A 1 82 ? 2.776 16.045 -6.994 1.00 84.31 82 ASN A CA 1
ATOM 664 C C . ASN A 1 82 ? 3.638 15.418 -8.091 1.00 84.31 82 ASN A C 1
ATOM 666 O O . ASN A 1 82 ? 3.919 16.076 -9.087 1.00 84.31 82 ASN A O 1
ATOM 670 N N . ASP A 1 83 ? 4.034 14.156 -7.913 1.00 81.62 83 ASP A N 1
ATOM 671 C CA . ASP A 1 83 ? 5.086 13.533 -8.724 1.00 81.62 83 ASP A CA 1
ATOM 672 C C . ASP A 1 83 ? 4.567 12.339 -9.540 1.00 81.62 83 ASP A C 1
ATOM 674 O O . ASP A 1 83 ? 5.325 11.715 -10.275 1.00 81.62 83 ASP A O 1
ATOM 678 N N . CYS A 1 84 ? 3.292 11.985 -9.367 1.00 85.06 84 CYS A N 1
ATOM 679 C CA . CYS A 1 84 ? 2.717 10.758 -9.890 1.00 85.06 84 CYS A CA 1
ATOM 680 C C . CYS A 1 84 ? 1.876 11.005 -11.142 1.00 85.06 84 CYS A C 1
ATOM 682 O O . CYS A 1 84 ? 0.759 11.526 -11.055 1.00 85.06 84 CYS A O 1
ATOM 684 N N . HIS A 1 85 ? 2.391 10.597 -12.299 1.00 85.44 85 HIS A N 1
ATOM 685 C CA . HIS A 1 85 ? 1.711 10.733 -13.584 1.00 85.44 85 HIS A CA 1
ATOM 686 C C . HIS A 1 85 ? 0.997 9.443 -13.990 1.00 85.44 85 HIS A C 1
ATOM 688 O O . HIS A 1 85 ? -0.117 9.511 -14.517 1.00 85.44 85 HIS A O 1
ATOM 694 N N . GLN A 1 86 ? 1.581 8.282 -13.680 1.00 86.56 86 GLN A N 1
ATOM 695 C CA . GLN A 1 86 ? 0.970 6.977 -13.927 1.00 86.56 86 GLN A CA 1
ATOM 696 C C . GLN A 1 86 ? 0.962 6.116 -12.664 1.00 86.56 86 GLN A C 1
ATOM 698 O O . GLN A 1 86 ? 1.998 5.676 -12.172 1.00 86.56 86 GLN A O 1
ATOM 703 N N . LEU A 1 87 ? -0.246 5.846 -12.160 1.00 88.81 87 LEU A N 1
ATOM 704 C CA . LEU A 1 87 ? -0.474 4.968 -11.017 1.00 88.81 87 LEU A CA 1
ATOM 705 C C . LEU A 1 87 ? -0.866 3.568 -11.489 1.00 88.81 87 LEU A C 1
ATOM 707 O O . LEU A 1 87 ? -1.865 3.404 -12.192 1.00 88.81 87 LEU A O 1
ATOM 711 N N . GLU A 1 88 ? -0.155 2.558 -11.000 1.00 91.00 88 GLU A N 1
ATOM 712 C CA . GLU A 1 88 ? -0.483 1.154 -11.228 1.00 91.00 88 GLU A CA 1
ATOM 713 C C . GLU A 1 88 ? -0.582 0.394 -9.905 1.00 91.00 88 GLU A C 1
ATOM 715 O O . GLU A 1 88 ? 0.249 0.540 -9.011 1.00 91.00 88 GLU A O 1
ATOM 720 N N . ILE A 1 89 ? -1.615 -0.442 -9.779 1.00 90.56 89 ILE A N 1
ATOM 721 C CA . ILE A 1 89 ? -1.767 -1.376 -8.661 1.00 90.56 89 ILE A CA 1
ATOM 722 C C . ILE A 1 89 ? -1.724 -2.786 -9.235 1.00 90.56 89 ILE A C 1
ATOM 724 O O . ILE A 1 89 ? -2.680 -3.238 -9.880 1.00 90.56 89 ILE A O 1
ATOM 728 N N . ILE A 1 90 ? -0.616 -3.478 -8.988 1.00 90.38 90 ILE A N 1
ATOM 729 C CA . ILE A 1 90 ? -0.362 -4.826 -9.498 1.00 90.38 90 ILE A CA 1
ATOM 730 C C . ILE A 1 90 ? -0.313 -5.829 -8.346 1.00 90.38 90 ILE A C 1
ATOM 732 O O . ILE A 1 90 ? 0.164 -5.519 -7.256 1.00 90.38 90 ILE A O 1
ATOM 736 N N . SER A 1 91 ? -0.836 -7.030 -8.569 1.00 90.38 91 SER A N 1
ATOM 737 C CA . SER A 1 91 ? -0.696 -8.132 -7.613 1.00 90.38 91 SER A CA 1
ATOM 738 C C . SER A 1 91 ? 0.736 -8.658 -7.628 1.00 90.38 91 SER A C 1
ATOM 740 O O . SER A 1 91 ? 1.423 -8.563 -8.647 1.00 90.38 91 SER A O 1
ATOM 742 N N . TYR A 1 92 ? 1.190 -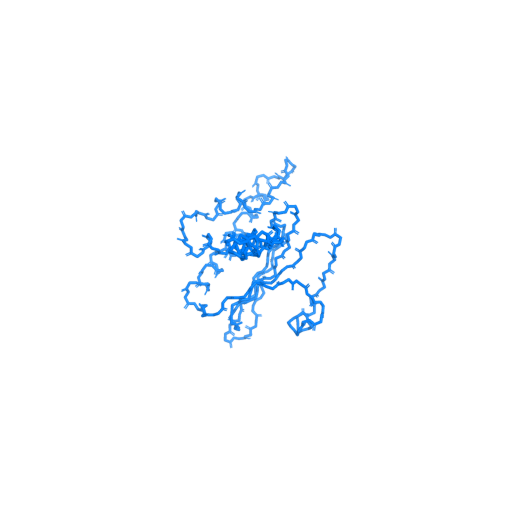9.206 -6.502 1.00 88.69 92 TYR A N 1
ATOM 743 C CA . TYR A 1 92 ? 2.489 -9.856 -6.432 1.00 88.69 92 TYR A CA 1
ATOM 744 C C . TYR A 1 92 ? 2.566 -11.023 -7.416 1.00 88.69 92 TYR A C 1
ATOM 746 O O . TYR A 1 92 ? 1.699 -11.894 -7.441 1.00 88.69 92 TYR A O 1
ATOM 754 N N . ASP A 1 93 ? 3.653 -11.055 -8.177 1.00 86.38 93 ASP A N 1
ATOM 755 C CA . ASP A 1 93 ? 4.044 -12.173 -9.021 1.00 86.38 93 ASP A CA 1
ATOM 756 C C . ASP A 1 93 ? 5.578 -12.243 -9.025 1.00 86.38 93 ASP A C 1
ATOM 758 O O . ASP A 1 93 ? 6.266 -11.276 -9.364 1.00 86.38 93 ASP A O 1
ATOM 762 N N . ALA A 1 94 ? 6.121 -13.397 -8.626 1.00 84.00 94 ALA A N 1
ATOM 763 C CA . ALA A 1 94 ? 7.559 -13.647 -8.522 1.00 84.00 94 ALA A CA 1
ATOM 764 C C . ALA A 1 94 ? 8.312 -13.479 -9.858 1.00 84.00 94 ALA A C 1
ATOM 766 O O . ALA A 1 94 ? 9.533 -13.298 -9.884 1.00 84.00 94 ALA A O 1
ATOM 767 N N . SER A 1 95 ? 7.600 -13.546 -10.985 1.00 84.38 95 SER A N 1
ATOM 768 C CA . SER A 1 95 ? 8.167 -13.371 -12.318 1.00 84.38 95 SER A CA 1
ATOM 769 C C . SER A 1 95 ? 8.461 -11.907 -12.663 1.00 84.38 95 SER A C 1
ATOM 771 O O . SER A 1 95 ? 9.342 -11.664 -13.501 1.00 84.38 95 SER A O 1
ATOM 773 N N . LEU A 1 96 ? 7.797 -10.953 -11.993 1.00 81.56 96 LEU A N 1
ATOM 774 C CA . LEU A 1 96 ? 7.905 -9.521 -12.266 1.00 81.56 96 LEU A CA 1
ATOM 775 C C . LEU A 1 96 ? 9.339 -9.019 -12.080 1.00 81.56 96 LEU A C 1
ATOM 777 O O . LEU A 1 96 ? 10.015 -9.330 -11.097 1.00 81.56 96 LEU A O 1
ATOM 781 N N . GLY A 1 97 ? 9.785 -8.169 -13.009 1.00 76.94 97 GLY A N 1
ATOM 782 C CA . GLY A 1 97 ? 11.122 -7.571 -12.962 1.00 76.94 97 GLY A CA 1
ATOM 783 C C . GLY A 1 97 ? 11.382 -6.834 -11.649 1.00 76.94 97 GLY A C 1
ATOM 784 O O . GLY A 1 97 ? 12.433 -7.016 -11.046 1.00 76.94 97 GLY A O 1
ATOM 785 N N . ILE A 1 98 ? 10.384 -6.100 -11.147 1.00 74.56 98 ILE A N 1
ATOM 786 C CA . ILE A 1 98 ? 10.490 -5.361 -9.886 1.00 74.56 98 ILE A CA 1
ATOM 787 C C . ILE A 1 98 ? 10.694 -6.287 -8.678 1.00 74.56 98 ILE A C 1
ATOM 789 O O . ILE A 1 98 ? 11.508 -6.004 -7.808 1.00 74.56 98 ILE A O 1
ATOM 793 N N . VAL A 1 99 ? 10.052 -7.455 -8.646 1.00 77.31 99 VAL A N 1
ATOM 794 C CA . VAL A 1 99 ? 10.242 -8.420 -7.555 1.00 77.31 99 VAL A CA 1
ATOM 795 C C . VAL A 1 99 ? 11.677 -8.942 -7.541 1.00 77.31 99 VAL A C 1
ATOM 797 O O . VAL A 1 99 ? 12.308 -9.000 -6.484 1.00 77.31 99 VAL A O 1
ATOM 800 N N . LYS A 1 100 ? 12.224 -9.240 -8.724 1.00 76.62 100 LYS A N 1
ATOM 801 C CA . LYS A 1 100 ? 13.606 -9.705 -8.896 1.00 76.62 100 LYS A CA 1
ATOM 802 C C . LYS A 1 100 ? 14.628 -8.621 -8.552 1.00 76.62 100 LYS A C 1
ATOM 804 O O . LYS A 1 100 ? 15.577 -8.902 -7.829 1.00 76.62 100 LYS A O 1
ATOM 809 N N . THR A 1 101 ? 14.424 -7.387 -9.019 1.00 70.56 101 THR A N 1
ATOM 810 C CA . THR A 1 101 ? 15.331 -6.253 -8.767 1.00 70.56 101 THR A CA 1
ATOM 811 C C . THR A 1 101 ? 15.484 -5.953 -7.279 1.00 70.56 101 THR A C 1
ATOM 813 O O . THR A 1 101 ? 16.581 -5.630 -6.832 1.00 70.56 101 THR A O 1
ATOM 816 N N . TYR A 1 102 ? 14.405 -6.084 -6.507 1.00 68.50 102 TYR A N 1
ATOM 817 C CA . TYR A 1 102 ? 14.395 -5.765 -5.079 1.00 68.50 102 TYR A CA 1
ATOM 818 C C . TYR A 1 102 ? 14.490 -7.001 -4.171 1.00 68.50 102 TYR A C 1
ATOM 820 O O . TYR A 1 102 ? 14.388 -6.862 -2.952 1.00 68.50 102 TYR A O 1
ATOM 828 N N . ASN A 1 103 ? 14.693 -8.192 -4.749 1.00 72.00 103 ASN A N 1
ATOM 829 C CA . ASN A 1 103 ? 14.737 -9.484 -4.057 1.00 72.00 103 ASN A CA 1
ATOM 830 C C . ASN A 1 103 ? 13.584 -9.659 -3.047 1.00 72.00 103 ASN A C 1
ATOM 832 O O . ASN A 1 103 ? 13.795 -9.995 -1.880 1.00 72.00 103 ASN A O 1
ATOM 836 N N . LEU A 1 104 ? 12.360 -9.345 -3.485 1.00 72.50 104 LEU A N 1
ATOM 837 C CA . LEU A 1 104 ? 11.178 -9.369 -2.627 1.00 72.50 104 LEU A CA 1
ATOM 838 C C . LEU A 1 104 ? 10.608 -10.785 -2.564 1.00 72.50 104 LEU A C 1
ATOM 840 O O . LEU A 1 104 ? 10.112 -11.327 -3.553 1.00 72.50 104 LEU A O 1
ATOM 844 N N . THR A 1 105 ? 10.641 -11.377 -1.378 1.00 77.31 105 THR A N 1
ATOM 845 C CA . THR A 1 105 ? 9.999 -12.660 -1.109 1.00 77.31 105 THR A CA 1
ATOM 846 C C . THR A 1 105 ? 8.633 -12.440 -0.483 1.00 77.31 105 THR A C 1
ATOM 848 O O . THR A 1 105 ? 8.441 -11.548 0.346 1.00 77.31 105 THR A O 1
ATOM 851 N N . TYR A 1 106 ? 7.672 -13.253 -0.906 1.00 77.62 106 TYR A N 1
ATOM 852 C CA . TYR A 1 106 ? 6.312 -13.211 -0.406 1.00 77.62 106 TYR A CA 1
ATOM 853 C C . TYR A 1 106 ? 5.835 -14.618 -0.057 1.00 77.62 106 TYR A C 1
ATOM 855 O O . TYR A 1 106 ? 6.105 -15.572 -0.784 1.00 77.62 106 TYR A O 1
ATOM 863 N N . ASP A 1 107 ? 5.150 -14.720 1.075 1.00 77.81 107 ASP A N 1
ATOM 864 C CA . ASP A 1 107 ? 4.566 -15.944 1.603 1.00 77.81 107 ASP A CA 1
ATOM 865 C C . ASP A 1 107 ? 3.044 -15.859 1.436 1.00 77.81 107 ASP A C 1
ATOM 867 O O . ASP A 1 107 ? 2.394 -15.033 2.083 1.00 77.81 107 ASP A O 1
ATOM 871 N N . ALA A 1 108 ? 2.498 -16.675 0.531 1.00 75.81 108 ALA A N 1
ATOM 872 C CA . ALA A 1 108 ? 1.079 -16.662 0.180 1.00 75.81 108 ALA A CA 1
ATOM 873 C C . ALA A 1 108 ? 0.173 -17.073 1.351 1.00 75.81 108 ALA A C 1
ATOM 875 O O . ALA A 1 108 ? -0.988 -16.675 1.388 1.00 75.81 108 ALA A O 1
ATOM 876 N N . ASP A 1 109 ? 0.706 -17.782 2.351 1.00 78.56 109 ASP A N 1
ATOM 877 C CA . ASP A 1 109 ? -0.059 -18.164 3.540 1.00 78.56 109 ASP A CA 1
ATOM 878 C C . ASP A 1 109 ? -0.359 -16.958 4.454 1.00 78.56 109 ASP A C 1
ATOM 880 O O . ASP A 1 109 ? -1.129 -17.068 5.408 1.00 78.56 109 ASP A O 1
ATOM 884 N N . LYS A 1 110 ? 0.231 -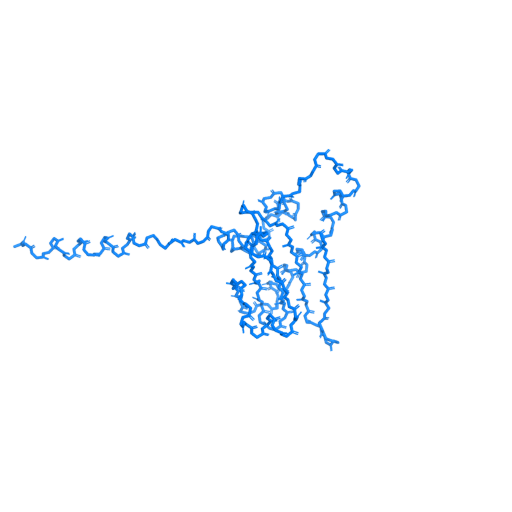15.786 4.171 1.00 76.81 110 LYS A N 1
ATOM 885 C CA . LYS A 1 110 ? 0.079 -14.553 4.963 1.00 76.81 110 LYS A CA 1
ATOM 886 C C . LYS A 1 110 ? -0.905 -13.534 4.376 1.00 76.81 110 LYS A C 1
ATOM 888 O O . LYS A 1 110 ? -0.957 -12.416 4.888 1.00 76.81 110 LYS A O 1
ATOM 893 N N . GLY A 1 111 ? -1.643 -13.877 3.316 1.00 84.62 111 GLY A N 1
ATOM 894 C CA . GLY A 1 111 ? -2.709 -13.041 2.742 1.00 84.62 111 GLY A CA 1
ATOM 895 C C . GLY A 1 111 ? -2.598 -12.879 1.225 1.00 84.62 111 GLY A C 1
ATOM 896 O O . GLY A 1 111 ? -2.345 -13.852 0.523 1.00 84.62 111 GLY A O 1
ATOM 897 N N . SER A 1 112 ? -2.716 -11.645 0.734 1.00 89.44 112 SER A N 1
ATOM 898 C CA . SER A 1 112 ? -2.396 -11.239 -0.640 1.00 89.44 112 SER A CA 1
ATOM 899 C C . SER A 1 112 ? -1.443 -10.048 -0.655 1.00 89.44 112 SER A C 1
ATOM 901 O O . SER A 1 112 ? -1.669 -9.036 0.015 1.00 89.44 112 SER A O 1
ATOM 903 N N . ALA A 1 113 ? -0.392 -10.127 -1.470 1.00 89.50 113 ALA A N 1
ATOM 904 C CA . ALA A 1 113 ? 0.544 -9.028 -1.675 1.00 89.50 113 ALA A CA 1
ATOM 905 C C . ALA A 1 113 ? 0.265 -8.263 -2.971 1.00 89.50 113 ALA A C 1
ATOM 907 O O . ALA A 1 113 ? -0.077 -8.833 -4.010 1.00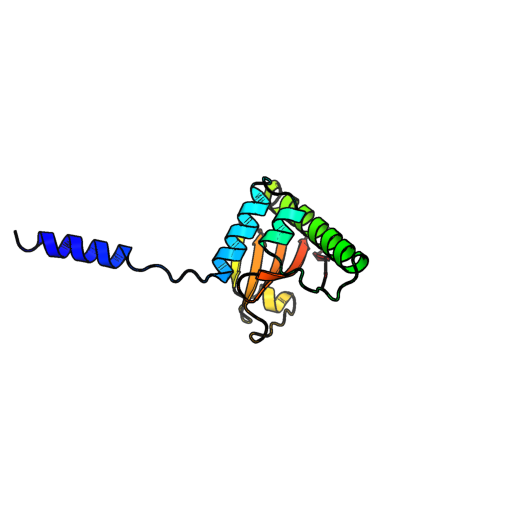 89.50 113 ALA A O 1
ATOM 908 N N . PHE A 1 114 ? 0.469 -6.954 -2.910 1.00 91.25 114 PHE A N 1
ATOM 909 C CA . PHE A 1 114 ? 0.308 -6.035 -4.027 1.00 91.25 114 PHE A CA 1
ATOM 910 C C . PHE A 1 114 ? 1.425 -4.993 -4.026 1.00 91.25 114 PHE A C 1
ATOM 912 O O . PHE A 1 114 ? 2.067 -4.741 -3.007 1.00 91.25 114 PHE A O 1
ATOM 919 N N . PHE A 1 115 ? 1.611 -4.343 -5.167 1.00 89.81 115 PHE A N 1
ATOM 920 C CA . PHE A 1 115 ? 2.480 -3.189 -5.325 1.00 89.81 115 PHE A CA 1
ATOM 921 C C . PHE A 1 115 ? 1.658 -1.998 -5.799 1.00 89.81 115 PHE A C 1
ATOM 923 O O . PHE A 1 115 ? 0.971 -2.085 -6.817 1.00 89.81 115 PHE A O 1
ATOM 930 N N . ILE A 1 116 ? 1.748 -0.888 -5.068 1.00 90.94 116 ILE A N 1
ATOM 931 C CA . ILE A 1 116 ? 1.340 0.430 -5.553 1.00 90.94 116 ILE A CA 1
ATOM 932 C C . ILE A 1 116 ? 2.582 1.037 -6.199 1.00 90.94 116 ILE A C 1
ATOM 934 O O . ILE A 1 116 ? 3.566 1.328 -5.517 1.00 90.94 116 ILE A O 1
ATOM 938 N N . LEU A 1 117 ? 2.549 1.179 -7.514 1.00 88.81 117 LEU A N 1
ATOM 939 C CA . LEU A 1 117 ? 3.614 1.781 -8.296 1.00 88.81 117 LEU A CA 1
ATOM 940 C C . LEU A 1 117 ? 3.159 3.153 -8.748 1.00 88.81 117 LEU A C 1
ATOM 942 O O . LEU A 1 117 ? 2.025 3.313 -9.208 1.00 88.81 117 LEU A O 1
ATOM 946 N N . CYS A 1 118 ? 4.051 4.128 -8.632 1.00 86.69 118 CYS A N 1
ATOM 947 C CA . CYS A 1 118 ? 3.890 5.338 -9.404 1.00 86.69 118 CYS A CA 1
ATOM 948 C C . CYS A 1 118 ? 5.167 5.712 -10.141 1.00 86.69 118 CYS A C 1
ATOM 950 O O . CYS A 1 118 ? 6.168 6.073 -9.509 1.00 86.69 118 CYS A O 1
ATOM 952 N N . ASP A 1 119 ? 5.082 5.612 -11.469 1.00 82.81 119 ASP A N 1
ATOM 953 C CA . ASP A 1 119 ? 6.190 5.792 -12.403 1.00 82.81 119 ASP A CA 1
ATOM 954 C C . ASP A 1 119 ? 7.466 5.089 -11.889 1.00 82.81 119 ASP A C 1
ATOM 956 O O . ASP A 1 119 ? 7.417 3.953 -11.410 1.00 82.81 119 ASP A O 1
ATOM 960 N N . ASP A 1 120 ? 8.617 5.760 -11.950 1.00 73.25 120 ASP A N 1
ATOM 961 C CA . ASP A 1 120 ? 9.863 5.342 -11.304 1.00 73.25 120 ASP A CA 1
ATOM 962 C C . ASP A 1 120 ? 10.104 6.046 -9.953 1.00 73.25 120 ASP A C 1
ATOM 964 O O . ASP A 1 120 ? 11.197 5.952 -9.385 1.00 73.25 120 ASP A O 1
ATOM 968 N N . VAL A 1 121 ? 9.094 6.755 -9.435 1.00 74.62 121 VAL A N 1
ATOM 969 C CA . VAL A 1 121 ? 9.210 7.651 -8.277 1.00 74.62 121 VAL A CA 1
ATOM 970 C C . VAL A 1 121 ? 8.990 6.903 -6.968 1.00 74.62 121 VAL A C 1
ATOM 972 O O . VAL A 1 121 ? 9.763 7.083 -6.020 1.00 74.62 121 VAL A O 1
ATOM 975 N N . ILE A 1 122 ? 7.947 6.071 -6.902 1.00 81.12 122 ILE A N 1
ATOM 976 C CA . ILE A 1 122 ? 7.618 5.284 -5.710 1.00 81.12 122 ILE A CA 1
ATOM 977 C C . ILE A 1 122 ? 7.237 3.842 -6.037 1.00 81.12 122 ILE A C 1
ATOM 979 O O . ILE A 1 122 ? 6.534 3.554 -7.004 1.00 81.12 122 ILE A O 1
ATOM 983 N N . MET A 1 123 ? 7.650 2.942 -5.149 1.00 85.81 123 MET A N 1
ATOM 984 C CA . MET A 1 123 ? 7.165 1.570 -5.066 1.00 85.81 123 MET A CA 1
ATOM 985 C C . MET A 1 123 ? 6.712 1.320 -3.632 1.00 85.81 123 MET A C 1
ATOM 987 O O . MET A 1 123 ? 7.512 1.433 -2.706 1.00 85.81 123 MET A O 1
ATOM 991 N N . THR A 1 124 ? 5.460 0.923 -3.445 1.00 88.12 124 THR A N 1
ATOM 992 C CA . THR A 1 124 ? 4.916 0.613 -2.122 1.00 88.12 124 THR A CA 1
ATOM 993 C C . THR A 1 124 ? 4.345 -0.801 -2.109 1.00 88.12 124 THR A C 1
ATOM 995 O O . THR A 1 124 ? 3.215 -1.005 -2.560 1.00 88.12 124 THR A O 1
ATOM 998 N N . PRO A 1 125 ? 5.105 -1.803 -1.627 1.00 87.19 125 PRO A N 1
ATOM 999 C CA . PRO A 1 125 ? 4.556 -3.114 -1.320 1.00 87.19 125 PRO A CA 1
ATOM 1000 C C . PRO A 1 125 ? 3.517 -3.021 -0.200 1.00 87.19 125 PRO A C 1
ATOM 1002 O O . PRO A 1 125 ? 3.731 -2.344 0.811 1.00 87.19 125 PRO A O 1
ATOM 1005 N N . VAL A 1 126 ? 2.403 -3.721 -0.388 1.00 89.69 126 VAL A N 1
ATOM 1006 C CA . VAL A 1 126 ? 1.280 -3.784 0.547 1.00 89.69 126 VAL A CA 1
ATOM 1007 C C . VAL A 1 126 ? 0.911 -5.244 0.763 1.00 89.69 126 VAL A C 1
ATOM 1009 O O . VAL A 1 126 ? 0.666 -5.966 -0.203 1.00 89.69 126 VAL A O 1
ATOM 1012 N N . LEU A 1 127 ? 0.848 -5.665 2.025 1.00 88.69 127 LEU A N 1
ATOM 1013 C CA . LEU A 1 127 ? 0.280 -6.946 2.426 1.00 88.69 127 LEU A CA 1
ATOM 1014 C C . LEU A 1 127 ? -1.137 -6.723 2.942 1.00 88.69 127 LEU A C 1
ATOM 1016 O O . LEU A 1 127 ? -1.340 -5.958 3.891 1.00 88.69 127 LEU A O 1
ATOM 1020 N N . ILE A 1 128 ? -2.097 -7.409 2.332 1.00 88.81 128 ILE A N 1
ATOM 1021 C CA . ILE A 1 128 ? -3.478 -7.454 2.790 1.00 88.81 128 ILE A CA 1
ATOM 1022 C C . ILE A 1 128 ? -3.788 -8.835 3.327 1.00 88.81 128 ILE A C 1
ATOM 1024 O O . ILE A 1 128 ? -3.483 -9.828 2.687 1.00 88.81 128 ILE A O 1
ATOM 1028 N N . ASP A 1 129 ? -4.447 -8.874 4.474 1.00 86.50 129 ASP A N 1
ATOM 1029 C CA . ASP A 1 129 ? -5.112 -10.063 4.983 1.00 86.50 129 ASP A CA 1
ATOM 1030 C C . ASP A 1 129 ? -6.528 -9.670 5.394 1.00 86.50 129 ASP A C 1
ATOM 1032 O O . ASP A 1 129 ? -6.744 -8.598 5.968 1.00 86.50 129 ASP A O 1
ATOM 1036 N N . ASN A 1 130 ? -7.513 -10.506 5.071 1.00 87.62 130 ASN A N 1
ATOM 1037 C CA . ASN A 1 130 ? -8.912 -10.279 5.439 1.00 87.62 130 ASN A CA 1
ATOM 1038 C C . ASN A 1 130 ? -9.429 -8.862 5.089 1.00 87.62 130 ASN A C 1
ATOM 1040 O O . ASN A 1 130 ? -10.144 -8.229 5.868 1.00 87.62 130 ASN A O 1
ATOM 1044 N N . ASN A 1 131 ? -9.069 -8.348 3.904 1.00 88.75 131 ASN A N 1
ATOM 1045 C CA . ASN A 1 131 ? -9.407 -6.996 3.423 1.00 88.75 131 ASN A CA 1
ATOM 1046 C C . ASN A 1 131 ? -8.882 -5.839 4.297 1.00 88.75 131 ASN A C 1
ATOM 1048 O O . ASN A 1 131 ? -9.405 -4.724 4.228 1.00 88.75 131 ASN A O 1
ATOM 1052 N N . LYS A 1 132 ? -7.848 -6.078 5.106 1.00 88.88 132 LYS A N 1
ATOM 1053 C CA . LYS A 1 132 ? -7.149 -5.067 5.901 1.00 88.88 132 LYS A CA 1
ATOM 1054 C C . LYS A 1 132 ? -5.671 -5.047 5.549 1.00 88.88 132 LYS A C 1
ATOM 1056 O O . LYS A 1 132 ? -5.074 -6.082 5.280 1.00 88.88 132 LYS A O 1
ATOM 1061 N N . ILE A 1 133 ? -5.078 -3.859 5.562 1.00 89.25 133 ILE A N 1
ATOM 1062 C CA . ILE A 1 133 ? -3.641 -3.705 5.365 1.00 89.25 133 ILE A CA 1
ATOM 1063 C C . ILE A 1 133 ? -2.946 -4.120 6.662 1.00 89.25 133 ILE A C 1
ATOM 1065 O O . ILE A 1 133 ? -3.178 -3.530 7.719 1.00 89.25 133 ILE A O 1
ATOM 1069 N N . VAL A 1 134 ? -2.115 -5.155 6.562 1.00 86.38 134 VAL A N 1
ATOM 1070 C CA . VAL A 1 134 ? -1.306 -5.680 7.671 1.00 86.38 134 VAL A CA 1
ATOM 1071 C C . VAL A 1 134 ? 0.085 -5.069 7.647 1.00 86.38 134 VAL A C 1
ATOM 1073 O O . VAL A 1 134 ? 0.649 -4.774 8.692 1.00 86.38 134 VAL A O 1
ATOM 1076 N N . SER A 1 135 ? 0.634 -4.847 6.454 1.00 83.31 135 SER A N 1
ATOM 1077 C CA . SER A 1 135 ? 1.948 -4.238 6.292 1.00 83.31 135 SER A CA 1
ATOM 1078 C C . SER A 1 135 ? 1.981 -3.351 5.058 1.00 83.31 135 SER A C 1
ATOM 1080 O O . SER A 1 135 ? 1.391 -3.667 4.023 1.00 83.31 135 SER A O 1
ATOM 1082 N N . ILE A 1 136 ? 2.680 -2.228 5.182 1.00 86.25 136 ILE A N 1
ATOM 1083 C CA . ILE A 1 136 ? 2.936 -1.289 4.099 1.00 86.25 136 ILE A CA 1
ATOM 1084 C C . ILE A 1 136 ? 4.354 -0.751 4.244 1.00 86.25 136 ILE A C 1
ATOM 1086 O O . ILE A 1 136 ? 4.823 -0.460 5.342 1.00 86.25 136 ILE A O 1
ATOM 1090 N N . THR A 1 137 ? 5.065 -0.620 3.136 1.00 83.25 137 THR A N 1
ATOM 1091 C CA . THR A 1 137 ? 6.416 -0.050 3.118 1.00 83.25 137 THR A CA 1
ATOM 1092 C C . THR A 1 137 ? 6.541 0.784 1.864 1.00 83.25 137 THR A C 1
ATOM 1094 O O . THR A 1 137 ? 6.230 0.288 0.793 1.00 83.25 137 THR A O 1
ATOM 1097 N N . THR A 1 138 ? 7.008 2.025 1.962 1.00 84.75 138 THR A N 1
ATOM 1098 C CA . THR A 1 138 ? 7.218 2.869 0.779 1.00 84.75 138 THR A CA 1
ATOM 1099 C C . THR A 1 138 ? 8.705 2.988 0.478 1.00 84.75 138 THR A C 1
ATOM 1101 O O . THR A 1 138 ? 9.528 3.284 1.346 1.00 84.75 138 THR A O 1
ATOM 1104 N N . TYR A 1 139 ? 9.050 2.759 -0.779 1.00 79.69 139 TYR A N 1
ATOM 1105 C CA . TYR A 1 139 ? 10.365 3.003 -1.346 1.00 79.69 139 TYR A CA 1
ATOM 1106 C C . TYR A 1 139 ? 10.227 4.204 -2.267 1.00 79.69 139 TYR A C 1
ATOM 1108 O O . TYR A 1 139 ? 9.402 4.184 -3.177 1.00 79.69 139 TYR A O 1
ATOM 1116 N N . ALA A 1 140 ? 11.022 5.242 -2.031 1.00 77.44 140 ALA A N 1
ATOM 1117 C CA . ALA A 1 140 ? 11.036 6.426 -2.879 1.00 77.44 140 ALA A CA 1
ATOM 1118 C C . ALA A 1 140 ? 12.402 6.563 -3.548 1.00 77.44 140 ALA A C 1
ATOM 1120 O O . ALA A 1 140 ? 13.445 6.445 -2.893 1.00 77.44 140 ALA A O 1
ATOM 1121 N N . LYS A 1 141 ? 12.399 6.831 -4.854 1.00 69.25 141 LYS A N 1
ATOM 1122 C CA . LYS A 1 141 ? 13.607 7.182 -5.594 1.00 69.25 141 LYS A CA 1
ATOM 1123 C C . LYS A 1 141 ? 13.999 8.620 -5.248 1.00 69.25 141 LYS A C 1
ATOM 1125 O O . LYS A 1 141 ? 13.183 9.539 -5.300 1.00 69.25 141 LYS A O 1
ATOM 1130 N N . THR A 1 142 ? 15.251 8.815 -4.865 1.00 65.06 142 THR A N 1
ATOM 1131 C CA . THR A 1 142 ? 15.881 10.117 -4.644 1.00 65.06 142 THR A CA 1
ATOM 1132 C C . THR A 1 142 ? 17.026 10.303 -5.639 1.00 65.06 142 THR A C 1
ATOM 1134 O O . THR A 1 142 ? 17.456 9.352 -6.293 1.00 65.06 142 THR A O 1
ATOM 1137 N N . GLY A 1 143 ? 17.568 11.521 -5.738 1.00 48.72 143 GLY A N 1
ATOM 113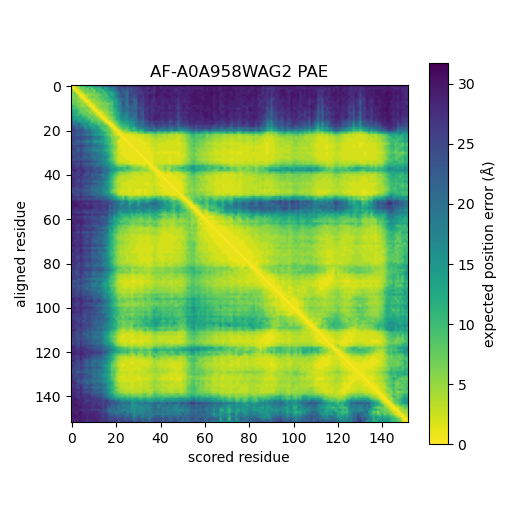8 C CA . GLY A 1 143 ? 18.750 11.798 -6.571 1.00 48.72 143 GLY A CA 1
ATOM 1139 C C . GLY A 1 143 ? 20.007 10.997 -6.186 1.00 48.72 143 GLY A C 1
ATOM 1140 O O . GLY A 1 143 ? 20.959 10.963 -6.955 1.00 48.72 143 GLY A O 1
ATOM 1141 N N . GLU A 1 144 ? 20.001 10.328 -5.029 1.00 55.28 144 GLU A N 1
ATOM 1142 C CA . GLU A 1 144 ? 21.103 9.512 -4.496 1.00 55.28 144 GLU A CA 1
ATOM 1143 C C . GLU A 1 144 ? 20.842 7.994 -4.611 1.00 55.28 144 GLU A C 1
ATOM 1145 O O . GLU A 1 144 ? 21.676 7.198 -4.189 1.00 55.28 144 GLU A O 1
ATOM 1150 N N . GLY A 1 145 ? 19.685 7.571 -5.140 1.00 58.88 145 GLY A N 1
ATOM 1151 C CA . GLY A 1 145 ? 19.274 6.162 -5.216 1.00 58.88 145 GLY A CA 1
ATOM 1152 C C . GLY A 1 145 ? 17.910 5.895 -4.573 1.00 58.88 145 GLY A C 1
ATOM 1153 O O . GLY A 1 145 ? 17.076 6.784 -4.465 1.00 58.88 145 GLY A O 1
ATOM 1154 N N . LEU A 1 146 ? 17.637 4.656 -4.161 1.00 54.00 146 LEU A N 1
ATOM 1155 C CA . LEU A 1 146 ? 16.362 4.276 -3.536 1.00 54.00 146 LEU A CA 1
ATOM 1156 C C . LEU A 1 146 ? 16.473 4.358 -2.012 1.00 54.00 146 LEU A C 1
ATOM 1158 O O . LEU A 1 146 ? 17.279 3.644 -1.416 1.00 54.00 146 LEU A O 1
A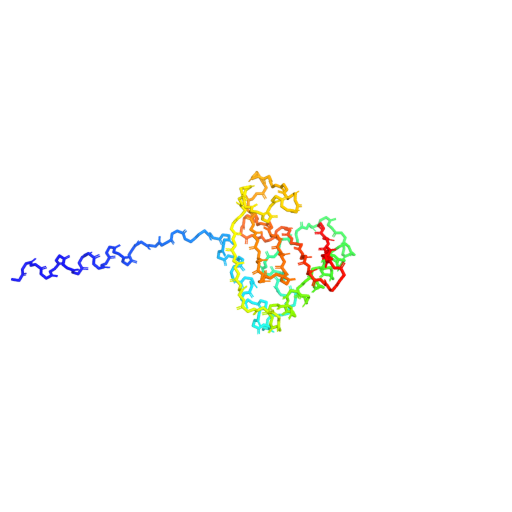TOM 1162 N N . LYS A 1 147 ? 15.652 5.195 -1.366 1.00 55.78 147 LYS A N 1
ATOM 1163 C CA . LYS A 1 147 ? 15.550 5.233 0.102 1.00 55.78 147 LYS A CA 1
ATOM 1164 C C . LYS A 1 147 ? 14.379 4.363 0.555 1.00 55.78 147 LYS A C 1
ATOM 1166 O O . LYS A 1 147 ? 13.248 4.517 0.092 1.00 55.78 147 LYS A O 1
ATOM 1171 N N . LYS A 1 148 ? 14.684 3.415 1.444 1.00 52.47 148 LYS A N 1
ATOM 1172 C CA . LYS A 1 148 ? 13.732 2.466 2.023 1.00 52.47 148 LYS A CA 1
ATOM 1173 C C . LYS A 1 148 ? 13.162 3.046 3.315 1.00 52.47 148 LYS A C 1
ATOM 1175 O O . LYS A 1 148 ? 13.917 3.272 4.257 1.00 52.47 148 LYS A O 1
ATOM 1180 N N . PHE A 1 149 ? 11.848 3.212 3.388 1.00 51.81 149 PHE A N 1
ATOM 1181 C CA . PHE A 1 149 ? 11.156 3.530 4.634 1.00 51.81 149 PHE A CA 1
ATOM 1182 C C . PHE A 1 149 ? 10.473 2.245 5.124 1.00 51.81 149 PHE A C 1
ATOM 1184 O O . PHE A 1 149 ? 9.375 1.931 4.675 1.00 51.81 149 PHE A O 1
ATOM 1191 N N . VAL A 1 150 ? 11.153 1.452 5.968 1.00 38.75 150 VAL A N 1
ATOM 1192 C CA . VAL A 1 150 ? 10.663 0.151 6.498 1.00 38.75 150 VAL A CA 1
ATOM 1193 C C . VAL A 1 150 ? 9.976 0.335 7.823 1.00 38.75 150 VAL A C 1
ATOM 1195 O O . VAL A 1 150 ? 10.622 0.880 8.715 1.00 38.75 150 VAL A O 1
ATOM 1198 N N . ILE A 1 151 ? 8.764 -0.203 7.997 1.00 42.09 151 ILE A N 1
ATOM 1199 C CA . ILE A 1 151 ? 8.169 -0.379 9.329 1.00 42.09 151 ILE A CA 1
ATOM 1200 C C . ILE A 1 151 ? 7.348 -1.675 9.355 1.00 42.09 151 ILE A C 1
ATOM 1202 O O . ILE A 1 151 ? 6.595 -1.942 8.419 1.00 42.09 151 ILE A O 1
ATOM 1206 N N . PHE A 1 152 ? 7.590 -2.479 10.394 1.00 38.12 152 PHE A N 1
ATOM 1207 C CA . PHE A 1 152 ? 6.939 -3.759 10.685 1.00 38.12 152 PHE A CA 1
ATOM 1208 C C . PHE A 1 152 ? 5.603 -3.556 11.392 1.00 38.12 152 PHE A C 1
ATOM 1210 O O . PHE A 1 152 ? 5.542 -2.649 12.255 1.00 38.12 152 PHE A O 1
#

Radius of gyration: 19.4 Å; Cα contacts (8 Å, |Δi|>4): 181; chains: 1; bounding box: 62×34×59 Å

Nearest PDB structures (foldseek):
  7lbm-assembly1_n  TM=3.680E-01  e=1.676E+00  Homo sapiens